Protein AF-A0AAU0LSG1-F1 (afdb_monomer)

Nearest PDB structures (foldseek):
  5yd8-assembly2_X  TM=7.892E-01  e=1.089E+00  Homo sapiens
  3tbl-assembly1_A  TM=7.074E-01  e=9.670E-01  Homo sapiens
  3ifv-assembly1_C  TM=7.186E-01  e=8.590E-01  Haloferax volcanii
  4ovf-assembly1_B  TM=3.624E-01  e=4.184E-02  Escherichia coli str. K-12 substr. MC4100
  5e0t-assembly1_B  TM=4.399E-01  e=3.532E-01  Homo sapiens

pLDDT: mean 87.36, std 14.12, range [36.09, 98.12]

Radius of gyration: 15.87 Å; Cα contacts (8 Å, |Δi|>4): 248; chains: 1; bounding box: 42×29×55 Å

Foldseek 3Di:
DPPPDPPDFDFPDQWDWDDDPQDIDTDWTWGDPPVVVSVDNDQWDFDFQQLLVVLVLVLVQQVQLADDDDPDPPPPQDRFAWKWWHDPQKIKTWHAYSNRPDIDIDIRHNVRTDTDRPHTDITGIRCDPVNSVVSVVDDDDDD

Secondary structure (DSSP, 8-state):
-----------SS--EEEE-SS-EEEE--EE-SSTTGGG-S-SEEEEETTHHHHHHHHHHHHHHHH---SS-TT--PPPPPPEEEEETTEEEEEEE-TTS--EEEEEE-GGGEEEEE---EEEEE---HHHHHHHHTPPP---

Mean predicted aligned error: 5.96 Å

Structure (mmCIF, N/CA/C/O backbone):
data_AF-A0AAU0LSG1-F1
#
_entry.id   AF-A0AAU0LSG1-F1
#
loop_
_atom_site.group_PDB
_atom_site.id
_atom_site.type_symbol
_atom_site.label_atom_id
_atom_site.label_alt_id
_atom_site.label_comp_id
_atom_site.label_asym_id
_atom_site.label_entity_id
_atom_site.label_seq_id
_atom_site.pdbx_PDB_ins_code
_atom_site.Cartn_x
_atom_site.Cartn_y
_atom_site.Cartn_z
_atom_site.occupancy
_atom_site.B_iso_or_equiv
_atom_site.auth_seq_id
_atom_site.auth_comp_id
_atom_site.auth_asym_id
_atom_site.auth_atom_id
_atom_site.pdbx_PDB_model_num
ATOM 1 N N . MET A 1 1 ? 20.016 -5.839 -30.394 1.00 38.16 1 MET A N 1
ATOM 2 C CA . MET A 1 1 ? 18.563 -5.698 -30.187 1.00 38.16 1 MET A CA 1
ATOM 3 C C . MET A 1 1 ? 18.421 -4.948 -28.873 1.00 38.16 1 MET A C 1
ATOM 5 O O . MET A 1 1 ? 18.683 -5.543 -27.839 1.00 38.16 1 MET A O 1
ATOM 9 N N . ASN A 1 2 ? 18.197 -3.631 -28.922 1.00 36.09 2 ASN A N 1
ATOM 10 C CA . ASN A 1 2 ? 17.980 -2.835 -27.712 1.00 36.09 2 ASN A CA 1
ATOM 11 C C . ASN A 1 2 ? 16.575 -3.158 -27.208 1.00 36.09 2 ASN A C 1
ATOM 13 O O . ASN A 1 2 ? 15.596 -2.658 -27.752 1.00 36.09 2 ASN A O 1
ATOM 17 N N . VAL A 1 3 ? 16.485 -4.058 -26.234 1.00 41.16 3 VAL A N 1
ATOM 18 C CA . VAL A 1 3 ? 15.298 -4.199 -25.390 1.00 41.16 3 VAL A CA 1
ATOM 19 C C . VAL A 1 3 ? 15.419 -3.139 -24.307 1.00 41.16 3 VAL A C 1
ATOM 21 O O . VAL A 1 3 ? 15.944 -3.398 -23.233 1.00 41.16 3 VAL A O 1
ATOM 24 N N . ASP A 1 4 ? 15.023 -1.920 -24.656 1.00 50.44 4 ASP A N 1
ATOM 25 C CA . ASP A 1 4 ? 14.929 -0.803 -23.723 1.00 50.44 4 ASP A CA 1
ATOM 26 C C . ASP A 1 4 ? 13.441 -0.566 -23.454 1.00 50.44 4 ASP A C 1
ATOM 28 O O . ASP A 1 4 ? 12.777 0.209 -24.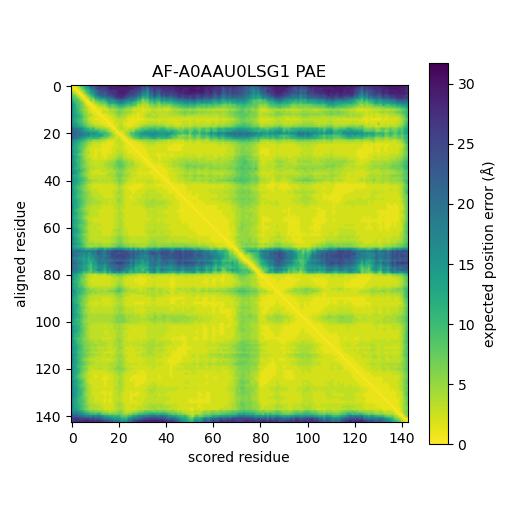137 1.00 50.44 4 ASP A O 1
ATOM 32 N N . PHE A 1 5 ? 12.893 -1.362 -22.539 1.00 45.47 5 PHE A N 1
ATOM 33 C CA . PHE A 1 5 ? 11.554 -1.184 -21.980 1.00 45.47 5 PHE A CA 1
ATOM 34 C C . PHE A 1 5 ? 11.589 -1.594 -20.508 1.00 45.47 5 PHE A C 1
ATOM 36 O O . PHE A 1 5 ? 10.894 -2.512 -20.079 1.00 45.47 5 PHE A O 1
ATOM 43 N N . ASP A 1 6 ? 12.421 -0.917 -19.719 1.00 56.75 6 ASP A N 1
ATOM 44 C CA . ASP A 1 6 ? 12.128 -0.829 -18.294 1.00 56.75 6 ASP A CA 1
ATOM 45 C C . ASP A 1 6 ? 10.888 0.064 -18.169 1.00 56.75 6 ASP A C 1
ATOM 47 O O . ASP A 1 6 ? 10.966 1.282 -18.330 1.00 56.75 6 ASP A O 1
ATOM 51 N N . TYR A 1 7 ? 9.717 -0.547 -17.959 1.00 61.56 7 TYR A N 1
ATOM 52 C CA . TYR A 1 7 ? 8.506 0.195 -17.623 1.00 61.56 7 TYR A CA 1
ATOM 53 C C . TYR A 1 7 ? 8.792 1.026 -16.370 1.00 61.56 7 TYR A C 1
ATOM 55 O O . TYR A 1 7 ? 9.022 0.491 -15.282 1.00 61.56 7 TYR A O 1
ATOM 63 N N . GLN A 1 8 ? 8.839 2.345 -16.540 1.00 67.62 8 GLN A N 1
ATOM 64 C CA . GLN A 1 8 ? 9.009 3.275 -15.440 1.00 67.62 8 GLN A CA 1
ATOM 65 C C . GLN A 1 8 ? 7.622 3.662 -14.939 1.00 67.62 8 GLN A C 1
ATOM 67 O O . GLN A 1 8 ? 6.852 4.277 -15.674 1.00 67.62 8 GLN A O 1
ATOM 72 N N . TYR A 1 9 ? 7.312 3.316 -13.689 1.00 75.75 9 TYR A N 1
ATOM 73 C CA . TYR A 1 9 ? 6.049 3.703 -13.065 1.00 75.75 9 TYR A CA 1
ATOM 74 C C . TYR A 1 9 ? 5.897 5.227 -13.089 1.00 75.75 9 TYR A C 1
ATOM 76 O O . TYR A 1 9 ? 6.718 5.959 -12.528 1.00 75.75 9 TYR A O 1
ATOM 84 N N . GLN A 1 10 ? 4.845 5.702 -13.752 1.00 84.94 10 GLN A N 1
ATOM 85 C CA . GLN A 1 10 ? 4.467 7.110 -13.790 1.00 84.94 10 GLN A CA 1
ATOM 86 C C . GLN A 1 10 ? 3.170 7.289 -13.013 1.00 84.94 10 GLN A C 1
ATOM 88 O O . GLN A 1 10 ? 2.070 7.139 -13.541 1.00 84.94 10 GLN A O 1
ATOM 93 N N . TYR A 1 11 ? 3.309 7.613 -11.733 1.00 89.19 11 TYR A N 1
ATOM 94 C CA . TYR A 1 11 ? 2.169 7.943 -10.891 1.00 89.19 11 TYR A CA 1
ATOM 95 C C . TYR A 1 11 ? 1.554 9.279 -11.319 1.00 89.19 11 TYR A C 1
ATOM 97 O O . TYR A 1 11 ? 2.267 10.258 -11.543 1.00 89.19 11 TYR A O 1
ATOM 105 N N . GLN A 1 12 ? 0.221 9.342 -11.386 1.00 88.31 12 GLN A N 1
ATOM 106 C CA . GLN A 1 12 ? -0.503 10.575 -11.741 1.00 88.31 12 GLN A CA 1
ATOM 107 C C . GLN A 1 12 ? -0.312 11.695 -10.706 1.00 88.31 12 GLN A C 1
ATOM 109 O O . GLN A 1 12 ? -0.484 12.875 -11.005 1.00 88.31 12 GLN A O 1
ATOM 114 N N . HIS A 1 13 ? 0.008 11.320 -9.473 1.00 90.62 13 HIS A N 1
ATOM 115 C CA . HIS A 1 13 ? 0.287 12.201 -8.350 1.00 90.62 13 HIS A CA 1
ATOM 116 C C . HIS A 1 13 ? 1.255 11.497 -7.395 1.00 90.62 13 HIS A C 1
ATOM 118 O O . HIS A 1 13 ? 1.487 10.300 -7.506 1.00 90.62 13 HIS A O 1
ATOM 124 N N . THR A 1 14 ? 1.840 12.234 -6.458 1.00 92.75 14 THR A N 1
ATOM 125 C CA . THR A 1 14 ? 2.711 11.669 -5.417 1.00 92.75 14 THR A CA 1
ATOM 126 C C . THR A 1 14 ? 1.876 11.251 -4.209 1.00 92.75 14 THR A C 1
ATOM 128 O O . THR A 1 14 ? 0.937 11.965 -3.848 1.00 92.75 14 THR A O 1
ATOM 131 N N . SER A 1 15 ? 2.223 10.145 -3.544 1.00 95.75 15 SER A N 1
ATOM 132 C CA . SER A 1 15 ? 1.607 9.782 -2.262 1.00 95.75 15 SER A CA 1
ATOM 133 C C . SER A 1 15 ? 1.810 10.893 -1.234 1.00 95.75 15 SER A C 1
ATOM 135 O O . SER A 1 15 ? 2.923 11.396 -1.051 1.00 95.75 15 SER A O 1
ATOM 137 N N . THR A 1 16 ? 0.741 11.263 -0.533 1.00 96.12 16 THR A N 1
ATOM 138 C CA . THR A 1 16 ? 0.738 12.339 0.463 1.00 96.12 16 THR A CA 1
ATOM 139 C C . THR A 1 16 ? 0.237 11.856 1.817 1.00 96.12 16 THR A C 1
ATOM 141 O O . THR A 1 16 ? -0.435 10.832 1.944 1.00 96.12 16 THR A O 1
ATOM 144 N N . ILE A 1 17 ? 0.587 12.609 2.858 1.00 94.75 17 ILE A N 1
ATOM 145 C CA . ILE A 1 17 ? 0.166 12.338 4.227 1.00 94.75 17 ILE A CA 1
ATOM 146 C C . ILE A 1 17 ? -0.497 13.592 4.772 1.00 94.75 17 ILE A C 1
ATOM 148 O O . ILE A 1 17 ? 0.133 14.646 4.860 1.00 94.75 17 ILE A O 1
ATOM 152 N N . ALA A 1 18 ? -1.757 13.462 5.165 1.00 90.75 18 ALA A N 1
ATOM 153 C CA . ALA A 1 18 ? -2.457 14.483 5.920 1.00 90.75 18 ALA A CA 1
ATOM 154 C C . ALA A 1 18 ? -2.291 14.191 7.415 1.00 90.75 18 ALA A C 1
ATOM 156 O O . ALA A 1 18 ? -2.556 13.084 7.889 1.00 90.75 18 ALA A O 1
ATOM 157 N N . MET A 1 19 ? -1.822 15.187 8.165 1.00 80.19 19 MET A N 1
ATOM 158 C CA . MET A 1 19 ? -1.708 15.102 9.619 1.00 80.19 19 MET A CA 1
ATOM 159 C C . MET A 1 19 ? -2.899 15.818 10.249 1.00 80.19 19 MET A C 1
ATOM 161 O O . MET A 1 19 ? -2.991 17.043 10.190 1.00 80.19 19 MET A O 1
ATOM 165 N N . GLY A 1 20 ? -3.807 15.046 10.839 1.00 74.31 20 GLY A N 1
ATOM 166 C CA . GLY A 1 20 ? -4.825 15.557 11.745 1.00 74.31 20 GLY A CA 1
ATOM 167 C C . GLY A 1 20 ? -4.258 15.788 13.148 1.00 74.31 20 GLY A C 1
ATOM 168 O O . GLY A 1 20 ? -3.100 15.491 13.439 1.00 74.31 20 GLY A O 1
ATOM 169 N N . SER A 1 21 ? -5.094 16.306 14.048 1.00 67.25 21 SER A N 1
ATOM 170 C CA . SER A 1 21 ? -4.719 16.548 15.449 1.00 67.25 21 SER A CA 1
ATOM 171 C C . SER A 1 21 ? -4.442 15.262 16.241 1.00 67.25 21 SER A C 1
ATOM 173 O O . SER A 1 21 ? -3.714 15.311 17.231 1.00 67.25 21 SER A O 1
ATOM 175 N N . LYS A 1 22 ? -5.005 14.123 15.813 1.00 68.81 22 LYS A N 1
ATOM 176 C CA . LYS A 1 22 ? -4.803 12.794 16.420 1.00 68.81 22 LYS A CA 1
ATOM 177 C C . LYS A 1 22 ? -4.491 11.689 15.409 1.00 68.81 22 LYS A C 1
ATOM 179 O O . LYS A 1 22 ? -3.779 10.752 15.757 1.00 68.81 22 LYS A O 1
ATOM 184 N N . ASP A 1 23 ? -4.941 11.845 14.165 1.00 80.75 23 ASP A N 1
ATOM 185 C CA . ASP A 1 23 ? -4.840 10.806 13.141 1.00 80.75 23 ASP A CA 1
ATOM 186 C C . ASP A 1 23 ? -3.871 11.186 12.017 1.00 80.75 23 ASP A C 1
ATOM 188 O O . ASP A 1 23 ? -3.649 12.362 11.713 1.00 80.75 23 ASP A O 1
ATOM 192 N N . LYS A 1 24 ? -3.280 10.169 11.387 1.00 88.50 24 LYS A N 1
ATOM 193 C CA . LYS A 1 24 ? -2.448 10.305 10.186 1.00 88.50 24 LYS A CA 1
ATOM 194 C C . LYS A 1 24 ? -3.154 9.595 9.043 1.00 88.50 24 LYS A C 1
ATOM 196 O O . LYS A 1 24 ? -3.293 8.375 9.082 1.00 88.50 24 LYS A O 1
ATOM 201 N N . SER A 1 25 ? -3.551 10.348 8.028 1.00 93.19 25 SER A N 1
ATOM 202 C CA . SER A 1 25 ? -4.193 9.799 6.836 1.00 93.19 25 SER A CA 1
ATOM 203 C C . SER A 1 25 ? -3.175 9.701 5.712 1.00 93.19 25 SER A C 1
ATOM 205 O O . SER A 1 25 ? -2.483 10.673 5.404 1.00 93.19 25 SER A O 1
ATOM 207 N N . PHE A 1 26 ? -3.089 8.525 5.102 1.00 95.50 26 PHE A N 1
ATOM 208 C CA . PHE A 1 26 ? -2.210 8.252 3.973 1.00 95.50 26 PHE A CA 1
ATOM 209 C C . PHE A 1 26 ? -3.053 8.239 2.702 1.00 95.50 26 PHE A C 1
ATOM 211 O O . PHE A 1 26 ? -3.989 7.452 2.592 1.00 95.50 26 PHE A O 1
ATOM 218 N N . ILE A 1 27 ? -2.726 9.112 1.754 1.00 96.06 27 ILE A N 1
ATOM 219 C CA . ILE A 1 27 ? -3.308 9.117 0.413 1.00 96.06 27 ILE A CA 1
ATOM 220 C C . ILE A 1 27 ? -2.225 8.577 -0.500 1.00 96.06 27 ILE A C 1
ATOM 222 O O . ILE A 1 27 ? -1.249 9.271 -0.788 1.00 96.06 27 ILE A O 1
ATOM 226 N N . LEU A 1 28 ? -2.364 7.312 -0.880 1.00 96.44 28 LEU A N 1
ATOM 227 C CA . LEU A 1 28 ? -1.332 6.609 -1.620 1.00 96.44 28 LEU A CA 1
ATOM 228 C C . LEU A 1 28 ? -1.647 6.635 -3.114 1.00 96.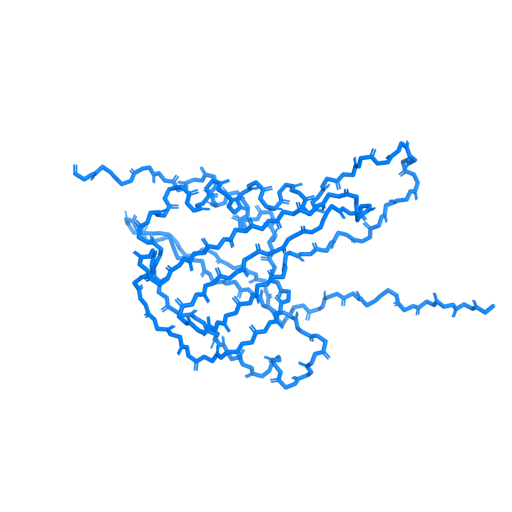44 28 LEU A C 1
ATOM 230 O O . LEU A 1 28 ? -2.718 6.195 -3.530 1.00 96.44 28 LEU A O 1
ATOM 234 N N . ALA A 1 29 ? -0.712 7.159 -3.900 1.00 95.69 29 ALA A N 1
ATOM 235 C CA . ALA A 1 29 ? -0.807 7.136 -5.347 1.00 95.69 29 ALA A CA 1
ATOM 236 C C . ALA A 1 29 ? -0.564 5.719 -5.860 1.00 95.69 29 ALA A C 1
ATOM 238 O O . ALA A 1 29 ? 0.230 4.969 -5.289 1.00 95.69 29 ALA A O 1
ATOM 239 N N . HIS A 1 30 ? -1.228 5.367 -6.953 1.00 95.06 30 HIS A N 1
ATOM 240 C CA . HIS A 1 30 ? -1.107 4.051 -7.561 1.00 95.06 30 HIS A CA 1
ATOM 241 C C . HIS A 1 30 ? -0.834 4.146 -9.064 1.00 95.06 30 HIS A C 1
ATOM 243 O O . HIS A 1 30 ? -1.073 5.186 -9.686 1.00 95.06 30 HIS A O 1
ATOM 249 N N . CYS A 1 31 ? -0.241 3.090 -9.610 1.00 93.50 31 CYS A N 1
ATOM 250 C CA . CYS A 1 31 ? 0.071 2.942 -11.023 1.00 93.50 31 CYS A CA 1
ATOM 251 C C . CYS A 1 31 ? -0.006 1.459 -11.397 1.00 93.50 31 CYS A C 1
ATOM 253 O O . CYS A 1 31 ? 0.682 0.626 -10.801 1.00 93.50 31 CYS A O 1
ATOM 255 N N . SER A 1 32 ? -0.835 1.143 -12.386 1.00 90.56 32 SER A N 1
ATOM 256 C CA . SER A 1 32 ? -1.006 -0.200 -12.934 1.00 90.56 32 SER A CA 1
ATOM 257 C C . SER A 1 32 ? -0.597 -0.228 -14.405 1.00 90.56 32 SER A C 1
ATOM 259 O O . SER A 1 32 ? -0.801 0.741 -15.142 1.00 90.56 32 SER A O 1
ATOM 261 N N . GLU A 1 33 ? -0.066 -1.364 -14.858 1.00 87.38 33 GLU A N 1
ATOM 262 C CA . GLU A 1 33 ? 0.123 -1.637 -16.289 1.00 87.38 33 GLU A CA 1
ATOM 263 C C . GLU A 1 33 ? -1.227 -1.776 -17.020 1.00 87.38 33 GLU A C 1
ATOM 265 O O . GLU A 1 33 ? -1.308 -1.587 -18.234 1.00 87.38 33 GLU A O 1
ATOM 270 N N . ILE A 1 34 ? -2.305 -2.069 -16.285 1.00 88.56 34 ILE A N 1
ATOM 271 C CA . ILE A 1 34 ? -3.672 -2.111 -16.802 1.00 88.56 34 ILE A CA 1
ATOM 272 C C . ILE A 1 34 ? -4.226 -0.681 -16.812 1.00 88.56 34 ILE A C 1
ATOM 274 O O . ILE A 1 34 ? -4.566 -0.117 -15.774 1.00 88.56 34 ILE A O 1
ATOM 278 N N . GLU A 1 35 ? -4.348 -0.081 -17.998 1.00 87.50 35 GLU A N 1
ATOM 279 C CA . GLU A 1 35 ? -4.771 1.321 -18.149 1.00 87.50 35 GLU A CA 1
ATOM 280 C C . GLU A 1 35 ? -6.132 1.634 -17.508 1.00 87.50 35 GLU A C 1
ATOM 282 O O . GLU A 1 35 ? -6.331 2.741 -17.004 1.00 87.50 35 GLU A O 1
ATOM 287 N N . GLN A 1 36 ? -7.067 0.678 -17.500 1.00 88.88 36 GLN A N 1
ATOM 288 C CA . GLN A 1 36 ? -8.377 0.862 -16.871 1.00 88.88 36 GLN A CA 1
ATOM 289 C C . GLN A 1 36 ? -8.269 1.024 -15.351 1.00 88.88 36 GLN A C 1
ATOM 291 O O . GLN A 1 36 ? -9.013 1.821 -14.779 1.00 88.88 36 GLN A O 1
ATOM 296 N N . ASP A 1 37 ? -7.325 0.334 -14.705 1.00 89.56 37 ASP A N 1
ATOM 297 C CA . ASP A 1 37 ? -7.115 0.442 -13.259 1.00 89.56 37 ASP A CA 1
ATOM 298 C C . ASP A 1 37 ? -6.631 1.847 -12.883 1.00 89.56 37 ASP A C 1
ATOM 300 O O . ASP A 1 37 ? -7.015 2.369 -11.843 1.00 89.56 37 ASP A O 1
ATOM 304 N N . ASN A 1 38 ? -5.893 2.528 -13.767 1.00 91.31 38 ASN A N 1
ATOM 305 C CA . ASN A 1 38 ? -5.446 3.912 -13.561 1.00 91.31 38 ASN A CA 1
ATOM 306 C C . ASN A 1 38 ? -6.587 4.951 -13.597 1.00 91.31 38 ASN A C 1
ATOM 308 O O . ASN A 1 38 ? -6.363 6.112 -13.251 1.00 91.31 38 ASN A O 1
ATOM 312 N N . GLN A 1 39 ? -7.799 4.565 -14.016 1.00 92.38 39 GLN A N 1
ATOM 313 C CA . GLN A 1 39 ? -9.007 5.399 -13.912 1.00 92.38 39 GLN A CA 1
ATOM 314 C C . GLN A 1 39 ? -9.713 5.238 -12.556 1.00 92.38 39 GLN A C 1
ATOM 316 O O . GLN A 1 39 ? -10.634 5.991 -12.239 1.00 92.38 39 GLN A O 1
ATOM 321 N N . VAL A 1 40 ? -9.294 4.268 -11.738 1.00 91.50 40 VAL A N 1
ATOM 322 C CA . VAL A 1 40 ? -9.850 4.035 -10.405 1.00 91.50 40 VAL A CA 1
ATOM 323 C C . VAL A 1 40 ? -9.301 5.081 -9.445 1.00 91.50 40 VAL A C 1
ATOM 325 O O . VAL A 1 40 ? -8.105 5.139 -9.168 1.00 91.50 40 VAL A O 1
ATOM 328 N N . HIS A 1 41 ? -10.183 5.910 -8.893 1.00 91.06 41 HIS A N 1
ATOM 329 C CA . HIS A 1 41 ? -9.773 6.960 -7.958 1.00 91.06 41 HIS A CA 1
ATOM 330 C C . HIS A 1 41 ? -9.356 6.417 -6.588 1.00 91.06 41 HIS A C 1
ATOM 332 O O . HIS A 1 41 ? -8.540 7.030 -5.904 1.00 91.06 41 HIS A O 1
ATOM 338 N N . CYS A 1 42 ? -9.945 5.300 -6.160 1.00 94.38 42 CYS A N 1
ATOM 339 C CA . CYS A 1 42 ? -9.698 4.711 -4.853 1.00 94.38 42 CYS A CA 1
ATOM 340 C C . CYS A 1 42 ? -10.154 3.246 -4.834 1.00 94.38 42 CYS A C 1
ATOM 342 O O . CYS A 1 42 ? -11.297 2.958 -5.179 1.00 94.38 42 CYS A O 1
ATOM 344 N N . PHE A 1 43 ? -9.279 2.331 -4.411 1.00 96.94 43 PHE A N 1
ATOM 345 C CA . PHE A 1 43 ? -9.625 0.914 -4.232 1.00 96.94 43 PHE A CA 1
ATOM 346 C C . PHE A 1 43 ? -10.171 0.630 -2.825 1.00 96.94 43 PHE A C 1
ATOM 348 O O . PHE A 1 43 ? -11.114 -0.142 -2.655 1.00 96.94 43 PHE A O 1
ATOM 355 N N . PHE A 1 44 ? -9.601 1.285 -1.813 1.00 97.50 44 PHE A N 1
ATOM 356 C CA . PHE A 1 44 ? -9.954 1.122 -0.406 1.00 97.50 44 PHE A CA 1
ATOM 357 C C . PHE A 1 44 ? -9.876 2.462 0.328 1.00 97.50 44 PHE A C 1
ATOM 359 O O . PHE A 1 44 ? -8.899 3.198 0.172 1.00 97.50 44 PHE A O 1
ATOM 366 N N . HIS A 1 45 ? -10.867 2.732 1.176 1.00 96.62 45 HIS A N 1
ATOM 367 C CA . HIS A 1 45 ? -10.881 3.873 2.085 1.00 96.62 45 HIS A CA 1
ATOM 368 C C . HIS A 1 45 ? -11.195 3.401 3.503 1.00 96.62 45 HIS A C 1
ATOM 370 O O . HIS A 1 45 ? -12.239 2.802 3.745 1.00 96.62 45 HIS A O 1
ATOM 376 N N . GLY A 1 46 ? -10.333 3.731 4.462 1.00 95.50 46 GLY A N 1
ATOM 377 C CA . GLY A 1 46 ? -10.599 3.456 5.868 1.00 95.50 46 GLY A CA 1
ATOM 378 C C . GLY A 1 46 ? -9.348 3.442 6.728 1.00 95.50 46 GLY A C 1
ATOM 379 O O . GLY A 1 46 ? -8.307 3.994 6.369 1.00 95.50 46 GLY A O 1
ATOM 380 N N . SER A 1 47 ? -9.472 2.777 7.868 1.00 95.06 47 SER A N 1
ATOM 381 C CA . SER A 1 47 ? -8.463 2.671 8.911 1.00 95.06 47 SER A CA 1
ATOM 382 C C . SER A 1 47 ? -8.028 1.223 9.118 1.00 95.06 47 SER A C 1
ATOM 384 O O . SER A 1 47 ? -8.800 0.277 8.968 1.00 95.06 47 SER A O 1
ATOM 386 N N . ILE A 1 48 ? -6.769 1.050 9.518 1.00 95.06 48 ILE A N 1
ATOM 387 C CA . ILE A 1 48 ? -6.256 -0.233 10.003 1.00 95.06 48 ILE A CA 1
ATOM 388 C C . ILE A 1 48 ? -6.340 -0.226 11.528 1.00 95.06 48 ILE A C 1
ATOM 390 O O . ILE A 1 48 ? -5.764 0.652 12.168 1.00 95.06 48 ILE A O 1
ATOM 394 N N . ILE A 1 49 ? -7.017 -1.219 12.108 1.00 94.44 49 ILE A N 1
ATOM 395 C CA . ILE A 1 49 ? -7.332 -1.270 13.546 1.00 94.44 49 ILE A CA 1
ATOM 396 C C . ILE A 1 49 ? -6.051 -1.293 14.389 1.00 94.44 49 ILE A C 1
ATOM 398 O O . ILE A 1 49 ? -5.874 -0.475 15.287 1.00 94.44 49 ILE A O 1
ATOM 402 N N . ASN A 1 50 ? -5.105 -2.184 14.069 1.00 94.12 50 ASN A N 1
ATOM 403 C CA . ASN A 1 50 ? -3.783 -2.196 14.703 1.00 94.12 50 ASN A CA 1
ATOM 404 C C . ASN A 1 50 ? -2.774 -1.382 13.877 1.00 94.12 50 ASN A C 1
ATOM 406 O O . ASN A 1 50 ? -1.813 -1.918 13.312 1.00 94.12 50 ASN A O 1
ATOM 410 N N . SER A 1 51 ? -3.026 -0.075 13.780 1.00 93.81 51 SER A N 1
ATOM 411 C CA . SER A 1 51 ? -2.268 0.858 12.937 1.00 93.81 51 SER A CA 1
ATOM 412 C C . SER A 1 51 ? -0.777 0.907 13.283 1.00 93.81 51 SER A C 1
ATOM 414 O O . SER A 1 51 ? 0.055 1.004 12.379 1.00 93.81 51 SER A O 1
ATOM 416 N N . PHE A 1 52 ? -0.411 0.779 14.565 1.00 94.38 52 PHE A N 1
ATOM 417 C CA . PHE A 1 52 ? 0.988 0.756 14.995 1.00 94.38 52 PHE A CA 1
ATOM 418 C C . PHE A 1 52 ? 1.741 -0.437 14.402 1.00 94.38 52 PHE A C 1
ATOM 420 O O . PHE A 1 52 ? 2.774 -0.246 13.756 1.00 94.38 52 PHE A O 1
ATOM 427 N N . VAL A 1 53 ? 1.230 -1.660 14.593 1.00 96.06 53 VAL A N 1
ATOM 428 C CA . VAL A 1 53 ? 1.871 -2.872 14.061 1.00 96.06 53 VAL A CA 1
ATOM 429 C C . VAL A 1 53 ? 1.901 -2.820 12.538 1.00 96.06 53 VAL A C 1
ATOM 431 O O . VAL A 1 53 ? 2.971 -2.989 11.953 1.00 96.06 53 VAL A O 1
ATOM 434 N N . ALA A 1 54 ? 0.773 -2.488 11.906 1.00 96.25 54 ALA A N 1
ATOM 435 C CA . ALA A 1 54 ? 0.685 -2.376 10.456 1.00 96.25 54 ALA A CA 1
ATOM 436 C C . ALA A 1 54 ? 1.713 -1.384 9.896 1.00 96.25 54 ALA A C 1
ATOM 438 O O . ALA A 1 54 ? 2.440 -1.714 8.966 1.00 96.25 54 ALA A O 1
ATOM 439 N N . SER A 1 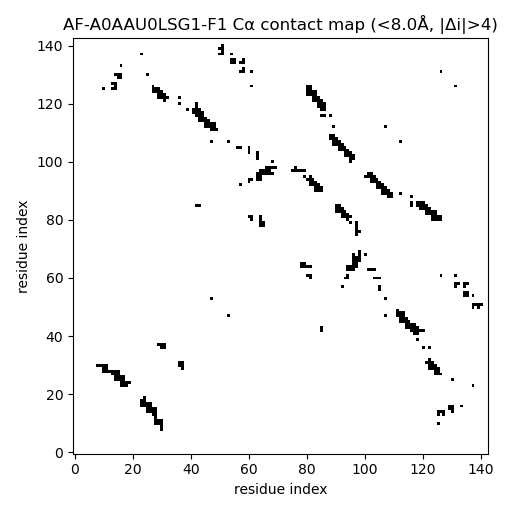55 ? 1.880 -0.217 10.517 1.00 95.94 55 SER A N 1
ATOM 440 C CA . SER A 1 55 ? 2.855 0.783 10.065 1.00 95.94 55 SER A CA 1
ATOM 441 C C . SER A 1 55 ? 4.305 0.306 10.197 1.00 95.94 55 SER A C 1
ATOM 443 O O . SER A 1 55 ? 5.134 0.601 9.335 1.00 95.94 55 SER A O 1
ATOM 445 N N . LYS A 1 56 ? 4.651 -0.469 11.235 1.00 96.75 56 LYS A N 1
ATOM 446 C CA . LYS A 1 56 ? 5.999 -1.065 11.345 1.00 96.75 56 LYS A CA 1
ATOM 447 C C . LYS A 1 56 ? 6.233 -2.147 10.292 1.00 96.75 56 LYS A C 1
ATOM 449 O O . LYS A 1 56 ? 7.333 -2.212 9.732 1.00 96.75 56 LYS A O 1
ATOM 454 N N . CYS A 1 57 ? 5.209 -2.935 9.977 1.00 97.31 57 CYS A N 1
ATOM 455 C CA . CYS A 1 57 ? 5.248 -3.889 8.876 1.00 97.31 57 CYS A CA 1
ATOM 456 C C . CYS A 1 57 ? 5.431 -3.160 7.533 1.00 97.31 57 CYS A C 1
ATOM 458 O O . CYS A 1 57 ? 6.397 -3.439 6.831 1.00 97.31 57 CYS A O 1
ATOM 460 N N . LEU A 1 58 ? 4.601 -2.161 7.214 1.00 97.19 58 LEU A N 1
ATOM 461 C CA . LEU A 1 58 ? 4.672 -1.392 5.961 1.00 97.19 58 LEU A CA 1
ATOM 462 C C . LEU A 1 58 ? 5.999 -0.629 5.805 1.00 97.19 58 LEU A C 1
ATOM 464 O O . LEU A 1 58 ? 6.573 -0.593 4.719 1.00 97.19 58 LEU A O 1
ATOM 468 N N . SER A 1 59 ? 6.554 -0.089 6.895 1.00 95.94 59 SER A N 1
ATOM 469 C CA . SER A 1 59 ? 7.905 0.496 6.902 1.00 95.94 59 SER A CA 1
ATOM 470 C C . SER A 1 59 ? 8.980 -0.540 6.553 1.00 95.94 59 SER A C 1
ATOM 472 O O . SER A 1 59 ? 9.903 -0.255 5.790 1.00 95.94 59 SER A O 1
ATOM 474 N N . THR A 1 60 ? 8.856 -1.763 7.076 1.00 95.69 60 THR A N 1
ATOM 475 C CA . THR A 1 60 ? 9.755 -2.876 6.729 1.00 95.69 60 THR A CA 1
ATOM 476 C C . THR A 1 60 ? 9.593 -3.289 5.269 1.00 95.69 60 THR A C 1
ATOM 478 O O . THR A 1 60 ? 10.596 -3.472 4.587 1.00 95.69 60 THR A O 1
ATOM 481 N N . LEU A 1 61 ? 8.363 -3.340 4.757 1.00 96.38 61 LEU A N 1
ATOM 482 C CA . LEU A 1 61 ? 8.078 -3.620 3.350 1.00 96.38 61 LEU A CA 1
ATOM 483 C C . LEU A 1 61 ? 8.765 -2.607 2.419 1.00 96.38 61 LEU A C 1
ATOM 485 O O . LEU A 1 61 ? 9.459 -2.998 1.482 1.00 96.38 61 LEU A O 1
ATOM 489 N N . GLY A 1 62 ? 8.662 -1.311 2.733 1.00 93.88 62 GLY A N 1
ATOM 490 C CA . GLY A 1 62 ? 9.348 -0.253 1.985 1.00 93.88 62 GLY A CA 1
ATOM 491 C C . GLY A 1 62 ? 10.878 -0.364 2.036 1.00 93.88 62 GLY A C 1
ATOM 492 O O . GLY A 1 62 ? 11.559 -0.028 1.069 1.00 93.88 62 GLY A O 1
ATOM 493 N N . LYS A 1 63 ? 11.449 -0.888 3.131 1.00 92.19 63 LYS A N 1
ATOM 494 C CA . LYS A 1 63 ? 12.885 -1.217 3.199 1.00 92.19 63 LYS A CA 1
A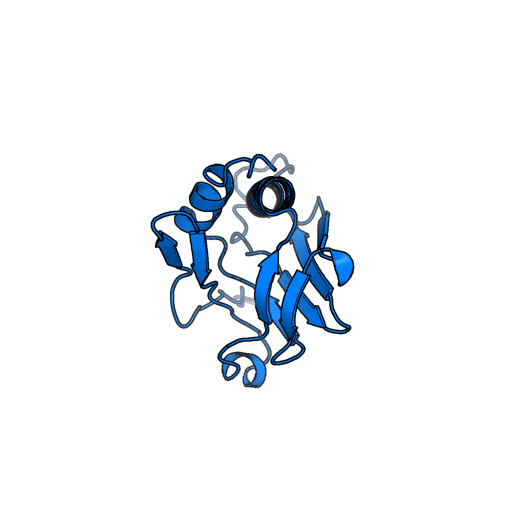TOM 495 C C . LYS A 1 63 ? 13.237 -2.422 2.330 1.00 92.19 63 LYS A C 1
ATOM 497 O O . LYS A 1 63 ? 14.294 -2.397 1.707 1.00 92.19 63 LYS A O 1
ATOM 502 N N . THR A 1 64 ? 12.377 -3.440 2.270 1.00 93.19 64 THR A N 1
ATOM 503 C CA . THR A 1 64 ? 12.574 -4.613 1.406 1.00 93.19 64 THR A CA 1
ATOM 504 C C . THR A 1 64 ? 12.667 -4.189 -0.051 1.00 93.19 64 THR A C 1
ATOM 506 O O . THR A 1 64 ? 13.674 -4.494 -0.679 1.00 93.19 64 THR A O 1
ATOM 509 N N . VAL A 1 65 ? 11.715 -3.393 -0.547 1.00 90.50 65 VAL A N 1
ATOM 510 C CA . VAL A 1 65 ? 11.737 -2.817 -1.908 1.00 90.50 65 VAL A CA 1
ATOM 511 C C . VAL A 1 65 ? 13.087 -2.183 -2.265 1.00 90.50 65 VAL A C 1
ATOM 513 O O 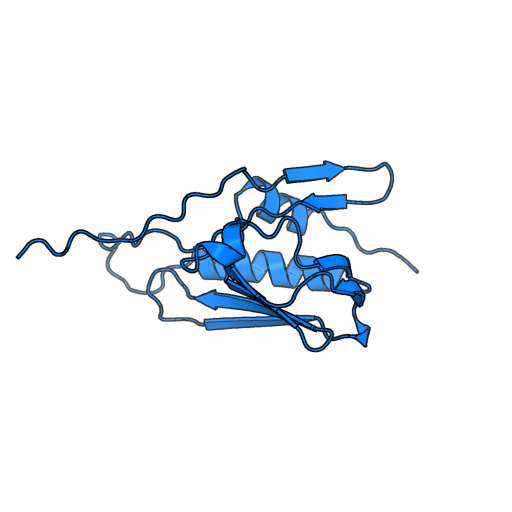. VAL A 1 65 ? 13.613 -2.356 -3.363 1.00 90.50 65 VAL A O 1
ATOM 516 N N . ARG A 1 66 ? 13.676 -1.455 -1.313 1.00 87.50 66 ARG A N 1
ATOM 517 C CA . ARG A 1 66 ? 14.921 -0.694 -1.503 1.00 87.50 66 ARG A CA 1
ATOM 518 C C . ARG A 1 66 ? 16.187 -1.506 -1.253 1.00 87.50 66 ARG A C 1
ATOM 520 O O . ARG A 1 66 ? 17.289 -1.011 -1.478 1.00 87.50 66 ARG A O 1
ATOM 527 N N . SER A 1 67 ? 16.050 -2.717 -0.729 1.00 88.25 67 SER A N 1
ATOM 528 C CA . SER A 1 67 ? 17.187 -3.558 -0.377 1.00 88.25 67 SER A CA 1
ATOM 529 C C . SER A 1 67 ? 17.766 -4.250 -1.605 1.00 88.25 67 SER A C 1
ATOM 531 O O . SER A 1 67 ? 17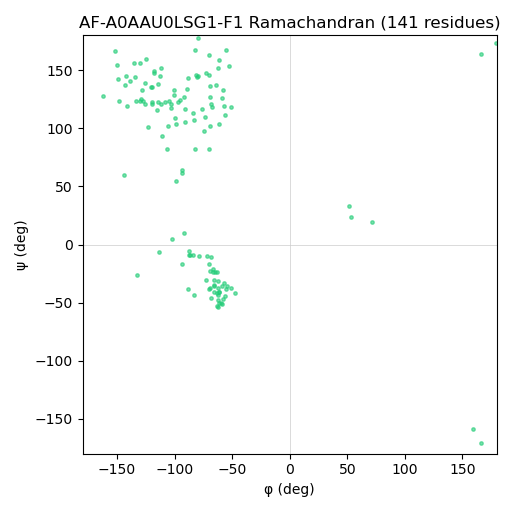.037 -4.642 -2.513 1.00 88.25 67 SER A O 1
ATOM 533 N N . HIS A 1 68 ? 19.085 -4.423 -1.607 1.00 86.31 68 HIS A N 1
ATOM 534 C CA . HIS A 1 68 ? 19.824 -5.168 -2.617 1.00 86.31 68 HIS A CA 1
ATOM 535 C C . HIS A 1 68 ? 20.803 -6.098 -1.900 1.00 86.31 68 HIS A C 1
ATOM 537 O O . HIS A 1 68 ? 21.615 -5.638 -1.097 1.00 86.31 68 HIS A O 1
ATOM 543 N N . PHE A 1 69 ? 20.716 -7.400 -2.166 1.00 84.44 69 PHE A N 1
ATOM 544 C CA . PHE A 1 69 ? 21.502 -8.423 -1.464 1.00 84.44 69 PHE A CA 1
ATOM 545 C C . PHE A 1 69 ? 22.520 -9.132 -2.364 1.00 84.44 69 PHE A C 1
ATOM 547 O O . PHE A 1 69 ? 23.334 -9.910 -1.869 1.00 84.44 69 PHE A O 1
ATOM 554 N N . ALA A 1 70 ? 22.505 -8.860 -3.672 1.00 79.50 70 ALA A N 1
ATOM 555 C CA . ALA A 1 70 ? 23.547 -9.312 -4.585 1.00 79.50 70 ALA A CA 1
ATOM 556 C C . ALA A 1 70 ? 24.772 -8.376 -4.511 1.00 79.50 70 ALA A C 1
ATOM 558 O O . ALA A 1 70 ? 24.651 -7.175 -4.286 1.00 79.50 70 ALA A O 1
ATOM 559 N N . ILE A 1 71 ? 25.976 -8.929 -4.665 1.00 66.75 71 ILE A N 1
ATOM 560 C CA . ILE A 1 71 ? 27.237 -8.243 -4.325 1.00 66.75 71 ILE A CA 1
ATOM 561 C C . ILE A 1 71 ? 27.686 -7.222 -5.393 1.00 66.75 71 ILE A C 1
ATOM 563 O O . ILE A 1 71 ? 28.581 -6.429 -5.123 1.00 66.75 71 ILE A O 1
ATOM 567 N N . SER A 1 72 ? 27.073 -7.171 -6.582 1.00 66.00 72 SER A N 1
ATOM 568 C CA . SER A 1 72 ? 27.484 -6.243 -7.649 1.00 66.00 72 SER A CA 1
ATOM 569 C C . SER A 1 72 ? 26.864 -4.840 -7.488 1.00 66.00 72 SER A C 1
ATOM 571 O O . SER A 1 72 ? 25.656 -4.700 -7.689 1.00 66.00 72 SER A O 1
ATOM 573 N N . PRO A 1 73 ? 27.654 -3.781 -7.207 1.00 58.06 73 PRO A N 1
ATOM 574 C CA . PRO A 1 73 ? 27.152 -2.410 -7.025 1.00 58.06 73 PRO A CA 1
ATOM 575 C C . PRO A 1 73 ? 26.640 -1.742 -8.313 1.00 58.06 73 PRO A C 1
ATOM 577 O O . PRO A 1 73 ? 25.939 -0.733 -8.237 1.00 58.06 73 PRO A O 1
ATOM 580 N N . ASP A 1 74 ? 27.002 -2.291 -9.479 1.00 61.06 74 ASP A N 1
ATOM 581 C CA . ASP A 1 74 ? 26.676 -1.739 -10.805 1.00 61.06 74 ASP A CA 1
ATOM 582 C C . ASP A 1 74 ? 25.288 -2.135 -11.326 1.00 61.06 74 ASP A C 1
ATOM 584 O O . ASP A 1 74 ? 24.809 -1.574 -12.306 1.00 61.06 74 ASP A O 1
ATOM 588 N N . GLN A 1 75 ? 24.594 -3.059 -10.658 1.00 57.62 75 GLN A N 1
ATOM 589 C CA . GLN A 1 75 ? 23.211 -3.404 -10.994 1.00 57.62 75 GLN A CA 1
ATOM 590 C C . GLN A 1 75 ? 22.242 -2.589 -10.142 1.00 57.62 75 GLN A C 1
ATOM 592 O O . GLN A 1 75 ? 21.465 -3.127 -9.355 1.00 57.62 75 GLN A O 1
ATOM 597 N N . ARG A 1 76 ? 22.290 -1.259 -10.278 1.00 56.09 76 ARG A N 1
ATOM 598 C CA . ARG A 1 76 ? 21.238 -0.396 -9.729 1.00 56.09 76 ARG A CA 1
ATOM 599 C C . ARG A 1 76 ? 19.968 -0.599 -10.548 1.00 56.09 76 ARG A C 1
ATOM 601 O O . ARG A 1 76 ? 19.690 0.154 -11.471 1.00 56.09 76 ARG A O 1
ATOM 608 N N . VAL A 1 77 ? 19.228 -1.651 -10.221 1.00 59.84 77 VAL A N 1
ATOM 609 C CA . VAL A 1 77 ? 17.890 -1.887 -10.755 1.00 59.84 77 VAL A CA 1
ATOM 610 C C . VAL A 1 77 ? 16.981 -0.760 -10.270 1.00 59.84 77 VAL A C 1
ATOM 612 O O . VAL A 1 77 ? 17.051 -0.352 -9.106 1.00 59.84 77 VAL A O 1
ATOM 615 N N . ASN A 1 78 ? 16.141 -0.256 -11.173 1.00 63.00 78 ASN A N 1
ATOM 616 C CA . ASN A 1 78 ? 15.087 0.698 -10.855 1.00 63.00 78 ASN A CA 1
ATOM 617 C C . ASN A 1 78 ? 14.260 0.168 -9.671 1.00 63.00 78 ASN A C 1
ATOM 619 O O . ASN A 1 78 ? 13.691 -0.922 -9.738 1.00 63.00 78 ASN A O 1
ATOM 623 N N . MET A 1 79 ? 14.252 0.910 -8.559 1.00 61.72 79 MET A N 1
ATOM 624 C CA . MET A 1 79 ? 13.511 0.528 -7.353 1.00 61.72 79 MET A CA 1
ATOM 625 C C . MET A 1 79 ? 12.025 0.395 -7.700 1.00 61.72 79 MET A C 1
ATOM 627 O O . MET A 1 79 ? 11.445 1.324 -8.259 1.00 61.72 79 MET A O 1
ATOM 631 N N . ARG A 1 80 ? 11.423 -0.757 -7.386 1.00 75.06 80 ARG A N 1
ATOM 632 C CA . ARG A 1 80 ? 10.010 -1.035 -7.669 1.00 75.06 80 ARG A CA 1
ATOM 633 C C . ARG A 1 80 ? 9.186 -0.898 -6.404 1.00 75.06 80 ARG A C 1
ATOM 635 O O . ARG A 1 80 ? 9.384 -1.663 -5.471 1.00 75.06 80 ARG A O 1
ATOM 642 N N . ASP A 1 81 ? 8.260 0.045 -6.392 1.00 91.00 81 ASP A N 1
ATOM 643 C CA . ASP A 1 81 ? 7.274 0.192 -5.326 1.00 91.00 81 ASP A CA 1
ATOM 644 C C . ASP A 1 81 ? 6.497 -1.106 -5.047 1.00 91.00 81 ASP A C 1
ATOM 646 O O . ASP A 1 81 ? 6.356 -1.946 -5.946 1.00 91.00 81 ASP A O 1
ATOM 650 N N . PRO A 1 82 ? 5.981 -1.287 -3.815 1.00 95.12 82 PRO A N 1
ATOM 651 C CA . PRO A 1 82 ? 5.215 -2.475 -3.477 1.00 95.12 82 PRO A CA 1
ATOM 652 C C . PRO A 1 82 ? 3.945 -2.582 -4.324 1.00 95.12 82 PRO A C 1
ATOM 654 O O . PRO A 1 82 ? 3.353 -1.581 -4.732 1.00 95.12 82 PRO A O 1
ATOM 657 N N . ILE A 1 83 ? 3.512 -3.820 -4.533 1.00 95.88 83 ILE A N 1
ATOM 658 C CA . ILE A 1 83 ? 2.227 -4.148 -5.136 1.00 95.88 83 ILE A CA 1
ATOM 659 C C . ILE A 1 83 ? 1.191 -4.245 -4.020 1.00 95.88 83 ILE A C 1
ATOM 661 O O . ILE A 1 83 ? 1.437 -4.871 -2.988 1.00 95.88 83 ILE A O 1
ATOM 665 N N . VAL A 1 84 ? 0.030 -3.634 -4.222 1.00 97.31 84 VAL A N 1
ATOM 666 C CA . VAL A 1 84 ? -1.103 -3.730 -3.306 1.00 97.31 84 VAL A CA 1
ATOM 667 C C . VAL A 1 84 ? -2.283 -4.337 -4.038 1.00 97.31 84 VAL A C 1
ATOM 669 O O . VAL A 1 84 ? -2.760 -3.785 -5.029 1.00 97.31 84 VAL A O 1
ATOM 672 N N . SER A 1 85 ? -2.760 -5.465 -3.520 1.00 97.31 85 SER A N 1
ATOM 673 C CA . SER A 1 85 ? -4.007 -6.089 -3.946 1.00 97.31 85 SER A CA 1
ATOM 674 C C . SER A 1 85 ? -5.118 -5.771 -2.956 1.00 97.31 85 SER A C 1
ATOM 676 O O . SER A 1 85 ? -4.959 -5.919 -1.742 1.00 97.31 85 SER A O 1
ATOM 678 N N . VAL A 1 86 ? -6.262 -5.365 -3.489 1.00 97.06 86 VAL A N 1
ATOM 679 C CA . VAL A 1 86 ? -7.478 -5.045 -2.746 1.00 97.06 86 VAL A CA 1
ATOM 680 C C . VAL A 1 86 ? -8.582 -5.974 -3.231 1.00 97.06 86 VAL A C 1
ATOM 682 O O . VAL A 1 86 ? -8.893 -6.009 -4.420 1.00 97.06 86 VAL A O 1
ATOM 685 N N . GLY A 1 87 ? -9.184 -6.746 -2.329 1.00 94.31 87 GLY A N 1
ATOM 686 C CA . GLY A 1 87 ? -10.260 -7.664 -2.697 1.00 94.31 87 GLY A CA 1
ATOM 687 C C . GLY A 1 87 ? -10.584 -8.679 -1.610 1.00 94.31 87 GLY A C 1
ATOM 688 O O . GLY A 1 87 ? -9.820 -8.869 -0.669 1.00 94.31 87 GLY A O 1
ATOM 689 N N . ASN A 1 88 ? -11.746 -9.329 -1.728 1.00 93.56 88 ASN A N 1
ATOM 690 C CA . ASN A 1 88 ? -12.214 -10.350 -0.780 1.00 93.56 88 ASN A CA 1
ATOM 691 C C . ASN A 1 88 ? -12.182 -9.895 0.700 1.00 93.56 88 ASN A C 1
ATOM 693 O O . ASN A 1 88 ? -11.894 -10.683 1.600 1.00 93.56 88 ASN A O 1
ATOM 697 N N . GLY A 1 89 ? -12.426 -8.602 0.948 1.00 95.00 89 GLY A N 1
ATOM 698 C CA . GLY A 1 89 ? -12.382 -8.013 2.288 1.00 95.00 89 GLY A CA 1
ATOM 699 C C . GLY A 1 89 ? -10.976 -7.879 2.888 1.00 95.00 89 GLY A C 1
ATOM 700 O O . GLY A 1 89 ? -10.857 -7.775 4.106 1.00 95.00 89 GLY A O 1
ATOM 701 N N . GLN A 1 90 ? -9.911 -7.917 2.079 1.00 97.00 90 GLN A N 1
ATOM 702 C CA . GLN A 1 90 ? -8.520 -7.895 2.543 1.00 97.00 90 GLN A CA 1
ATOM 703 C C . GLN A 1 90 ? -7.646 -6.937 1.725 1.00 97.00 90 GLN A C 1
ATOM 705 O O . GLN A 1 90 ? -7.932 -6.642 0.562 1.00 97.00 90 GLN A O 1
ATOM 710 N N . LEU A 1 91 ? -6.555 -6.489 2.350 1.00 98.06 91 LEU A N 1
ATOM 711 C CA . LEU A 1 91 ? -5.462 -5.762 1.702 1.00 98.06 91 LEU A CA 1
ATOM 712 C C . LEU A 1 91 ? -4.200 -6.622 1.762 1.00 98.06 91 LEU A C 1
ATOM 714 O O . LEU A 1 91 ? -3.762 -6.986 2.856 1.00 98.06 91 LEU A O 1
ATOM 718 N N . HIS A 1 92 ? -3.608 -6.935 0.614 1.00 98.00 92 HIS A N 1
ATOM 719 C CA . HIS A 1 92 ? -2.334 -7.654 0.528 1.00 98.00 92 HIS A CA 1
ATOM 720 C C . HIS A 1 92 ? -1.272 -6.703 -0.004 1.00 98.00 92 HIS A C 1
ATOM 722 O O . HIS A 1 92 ? -1.423 -6.162 -1.094 1.00 98.00 92 HIS A O 1
ATOM 728 N N . PHE A 1 93 ? -0.210 -6.495 0.767 1.00 98.12 93 PHE A N 1
ATOM 729 C CA . PHE A 1 93 ? 0.935 -5.684 0.371 1.00 98.12 93 PHE A CA 1
ATOM 730 C C . PHE A 1 93 ? 2.115 -6.604 0.101 1.00 98.12 93 PHE A C 1
ATOM 732 O O . PHE A 1 93 ? 2.540 -7.340 0.992 1.00 98.12 93 PHE A O 1
ATOM 739 N N . GLU A 1 94 ? 2.663 -6.544 -1.101 1.00 97.62 94 GLU A N 1
ATOM 740 C CA . GLU A 1 94 ? 3.706 -7.438 -1.585 1.00 97.62 94 GLU A CA 1
ATOM 741 C C . GLU A 1 94 ? 4.903 -6.634 -2.080 1.00 97.62 94 GLU A C 1
ATOM 743 O O . GLU A 1 94 ? 4.763 -5.594 -2.721 1.00 97.62 94 GLU A O 1
ATOM 748 N N . ALA A 1 95 ? 6.104 -7.109 -1.775 1.00 94.62 95 ALA A N 1
ATOM 749 C CA . ALA A 1 95 ? 7.335 -6.458 -2.185 1.00 94.62 95 ALA A CA 1
ATOM 750 C C . ALA A 1 95 ? 8.408 -7.469 -2.555 1.00 94.62 95 ALA A C 1
ATOM 752 O O . ALA A 1 95 ? 8.574 -8.500 -1.900 1.00 94.62 95 ALA A O 1
ATOM 753 N N . PHE A 1 96 ? 9.199 -7.090 -3.551 1.00 92.56 96 PHE A N 1
ATOM 754 C CA . PHE A 1 96 ? 10.435 -7.756 -3.926 1.00 92.56 96 PHE A CA 1
ATOM 755 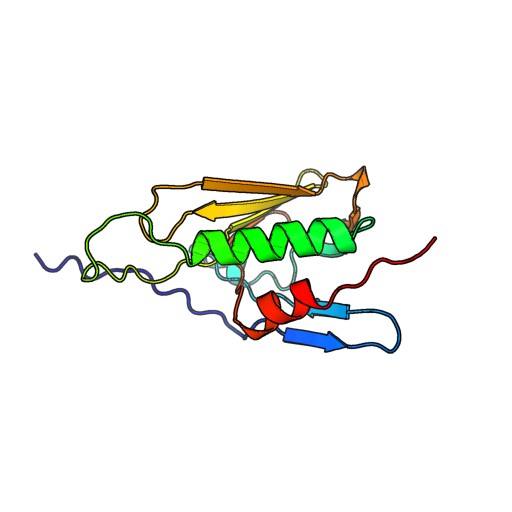C C . PHE A 1 96 ? 11.610 -6.831 -3.623 1.00 92.56 96 PHE A C 1
ATOM 757 O O . PHE A 1 96 ? 11.489 -5.616 -3.770 1.00 92.56 96 PHE A O 1
ATOM 764 N N . SER A 1 97 ? 12.748 -7.383 -3.204 1.00 91.12 97 SER A N 1
ATOM 765 C CA . SER A 1 97 ? 14.002 -6.623 -3.195 1.00 91.12 97 SER A CA 1
ATOM 766 C C . SER A 1 97 ? 14.376 -6.176 -4.606 1.00 91.12 97 SER A C 1
ATOM 768 O O . SER A 1 97 ? 13.944 -6.781 -5.583 1.00 91.12 97 SER A O 1
ATOM 770 N N . SER A 1 98 ? 15.211 -5.146 -4.747 1.00 86.50 98 SER A N 1
ATOM 771 C CA . SER A 1 98 ? 15.568 -4.613 -6.071 1.00 86.50 98 SER A CA 1
ATOM 772 C C . SER A 1 98 ? 16.314 -5.625 -6.951 1.00 86.50 98 SER A C 1
ATOM 774 O O . SER A 1 98 ? 16.241 -5.555 -8.172 1.00 86.50 98 SER A O 1
ATOM 776 N N . CYS A 1 99 ? 16.978 -6.612 -6.341 1.00 85.88 99 CYS A N 1
ATOM 777 C CA . CYS A 1 99 ? 17.573 -7.763 -7.028 1.00 85.88 99 CYS A CA 1
ATOM 778 C C . CYS A 1 99 ? 16.637 -8.983 -7.137 1.00 85.88 99 CYS A C 1
ATOM 780 O O . CYS A 1 99 ? 17.101 -10.072 -7.468 1.00 85.88 99 CYS A O 1
ATOM 782 N N . ASN A 1 100 ? 15.349 -8.836 -6.809 1.00 87.81 100 ASN A N 1
ATOM 783 C CA . ASN A 1 100 ? 14.313 -9.878 -6.809 1.00 87.81 100 ASN A CA 1
ATOM 784 C C . ASN A 1 100 ? 14.663 -11.151 -6.010 1.00 87.81 100 ASN A C 1
ATOM 786 O O . ASN A 1 100 ? 14.127 -12.225 -6.268 1.00 87.81 100 ASN A O 1
ATOM 790 N N . SER A 1 101 ? 15.566 -11.053 -5.034 1.00 89.25 101 SER A N 1
ATOM 791 C CA . SER A 1 101 ? 16.059 -12.204 -4.263 1.00 89.25 101 SER A CA 1
ATOM 792 C C . SER A 1 101 ? 15.295 -12.443 -2.960 1.00 89.25 101 SER A C 1
ATOM 794 O O . SER A 1 101 ? 15.431 -13.501 -2.351 1.00 89.25 101 SER A O 1
ATOM 796 N N . VAL A 1 102 ? 14.546 -11.444 -2.491 1.00 92.69 102 VAL A N 1
ATOM 797 C CA . VAL A 1 102 ? 13.747 -11.498 -1.265 1.00 92.69 102 VAL A CA 1
ATOM 798 C C . VAL A 1 102 ? 12.334 -11.061 -1.597 1.00 92.69 102 VAL A C 1
ATOM 800 O O . VAL A 1 102 ? 12.145 -10.031 -2.237 1.00 92.69 102 VAL A O 1
ATOM 803 N N . TYR A 1 103 ? 11.362 -11.830 -1.117 1.00 95.44 103 TYR A N 1
ATOM 804 C CA . TYR A 1 103 ? 9.944 -11.509 -1.174 1.00 95.44 103 TYR A CA 1
ATOM 805 C C . TYR A 1 103 ? 9.411 -11.293 0.242 1.00 95.44 103 TYR A C 1
ATOM 807 O O . TYR A 1 103 ? 9.757 -12.035 1.165 1.00 95.44 103 TYR A O 1
ATOM 815 N N . ALA A 1 104 ? 8.575 -10.276 0.413 1.00 96.44 104 ALA A N 1
ATOM 816 C CA . ALA A 1 104 ? 7.870 -9.999 1.653 1.00 96.44 104 ALA A CA 1
ATOM 817 C C . ALA A 1 104 ? 6.402 -9.698 1.359 1.00 96.44 104 ALA A C 1
ATOM 819 O O . ALA A 1 104 ? 6.080 -9.047 0.366 1.00 96.44 104 ALA A O 1
ATOM 820 N N . ARG A 1 105 ? 5.528 -10.143 2.262 1.00 97.44 105 ARG A N 1
ATOM 821 C CA . ARG A 1 105 ? 4.086 -9.945 2.165 1.00 97.44 105 ARG A CA 1
ATOM 822 C C . ARG A 1 105 ? 3.491 -9.591 3.518 1.00 97.44 105 ARG A C 1
ATOM 824 O O . ARG A 1 105 ? 3.894 -10.144 4.541 1.00 97.44 105 ARG A O 1
ATOM 831 N N . ILE A 1 106 ? 2.535 -8.673 3.509 1.00 97.94 106 ILE A N 1
ATOM 832 C CA . ILE A 1 106 ? 1.735 -8.284 4.666 1.00 97.94 106 ILE A CA 1
ATOM 833 C C . ILE A 1 106 ? 0.272 -8.382 4.266 1.00 97.94 106 ILE A C 1
ATOM 835 O O . ILE A 1 106 ? -0.157 -7.703 3.338 1.00 97.94 106 ILE A O 1
ATOM 839 N N . ASP A 1 107 ? -0.489 -9.173 5.012 1.00 97.62 107 ASP A N 1
ATOM 840 C CA . ASP A 1 107 ? -1.933 -9.266 4.845 1.00 97.62 107 ASP A CA 1
ATOM 841 C C . ASP A 1 107 ? -2.628 -8.525 5.982 1.00 97.62 107 ASP A C 1
ATOM 843 O O . ASP A 1 107 ? -2.425 -8.830 7.161 1.00 97.62 107 ASP A O 1
ATOM 847 N N . VAL A 1 108 ? -3.477 -7.564 5.631 1.00 97.50 108 VAL A N 1
ATOM 848 C CA . VAL A 1 108 ? -4.448 -6.988 6.558 1.00 97.50 108 VAL A CA 1
ATOM 849 C C . VAL A 1 108 ? -5.775 -7.680 6.286 1.00 97.50 108 VAL A C 1
ATOM 851 O O . VAL A 1 108 ? -6.435 -7.445 5.272 1.00 97.50 108 VAL A O 1
ATOM 854 N N . LEU A 1 109 ? -6.122 -8.603 7.180 1.00 96.75 109 LEU A N 1
ATOM 855 C CA . LEU A 1 109 ? -7.364 -9.363 7.101 1.00 96.75 109 LEU A CA 1
ATOM 856 C C . LEU A 1 109 ? -8.566 -8.465 7.404 1.00 96.75 109 LEU A C 1
ATOM 858 O O . LEU A 1 109 ? -8.423 -7.426 8.045 1.00 96.75 109 LEU A O 1
ATOM 862 N N . GLN A 1 110 ? -9.761 -8.920 7.029 1.00 95.50 110 GLN A N 1
ATOM 863 C CA . GLN A 1 110 ? -11.015 -8.198 7.256 1.00 95.50 110 GLN A CA 1
ATOM 864 C C . GLN A 1 110 ? -11.200 -7.752 8.717 1.00 95.50 110 GLN A C 1
ATOM 866 O O . GLN A 1 110 ? -11.673 -6.655 8.974 1.00 95.50 110 GLN A O 1
ATOM 871 N N . THR A 1 111 ? -10.777 -8.569 9.686 1.00 96.12 111 THR A N 1
ATOM 872 C CA . THR A 1 111 ? -10.857 -8.249 11.123 1.00 96.12 111 THR A CA 1
ATOM 873 C C . THR A 1 111 ? -9.869 -7.180 11.587 1.00 96.12 111 THR A C 1
ATOM 875 O O . THR A 1 111 ? -9.949 -6.748 12.731 1.00 96.12 111 THR A O 1
ATOM 878 N N . GLY A 1 112 ? -8.909 -6.790 10.746 1.00 95.75 112 GLY A N 1
ATOM 879 C CA . GLY A 1 112 ? -7.936 -5.730 11.002 1.00 95.75 112 GLY A CA 1
ATOM 880 C C . GLY A 1 112 ? -8.262 -4.419 10.287 1.00 95.75 112 GLY A C 1
ATOM 881 O O . GLY A 1 112 ? -7.451 -3.494 10.354 1.00 95.75 112 GLY A O 1
ATOM 882 N N . ILE A 1 113 ? -9.406 -4.343 9.606 1.00 96.25 113 ILE A N 1
ATOM 883 C CA . ILE A 1 113 ? -9.818 -3.223 8.761 1.00 96.25 113 ILE A CA 1
ATOM 884 C C . ILE A 1 113 ? -11.130 -2.652 9.292 1.00 96.25 113 ILE A C 1
ATOM 886 O O . ILE A 1 113 ? -12.061 -3.394 9.591 1.00 96.25 113 ILE A O 1
ATOM 890 N N . ASP A 1 114 ? -11.198 -1.329 9.360 1.00 95.75 114 ASP A N 1
ATOM 891 C CA . ASP A 1 114 ? -12.430 -0.571 9.548 1.00 95.75 114 ASP A CA 1
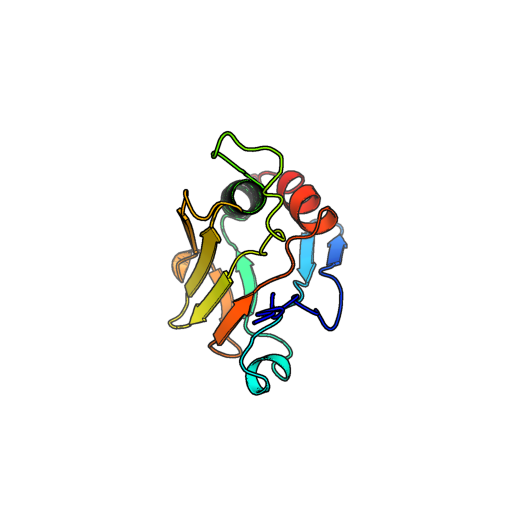ATOM 892 C C . ASP A 1 114 ? -12.562 0.413 8.381 1.00 95.75 114 ASP A C 1
ATOM 894 O O . ASP A 1 114 ? -11.837 1.407 8.309 1.00 95.75 114 ASP A O 1
ATOM 898 N N . GLY A 1 115 ? -13.394 0.082 7.396 1.00 95.06 115 GLY A N 1
ATOM 899 C CA . GLY A 1 115 ? -13.476 0.839 6.154 1.00 95.06 115 GLY A CA 1
ATOM 900 C C . GLY A 1 115 ? -14.232 0.131 5.043 1.00 95.06 115 GLY A C 1
ATOM 901 O O . GLY A 1 115 ? -14.840 -0.922 5.237 1.00 95.06 115 GLY A O 1
ATOM 902 N N . GLU A 1 116 ? -14.150 0.714 3.854 1.00 95.62 116 GLU A N 1
ATOM 903 C CA . GLU A 1 116 ? -14.901 0.299 2.678 1.00 95.62 116 GLU A CA 1
ATOM 904 C C . GLU A 1 116 ? -13.974 -0.117 1.532 1.00 95.62 116 GLU A C 1
ATOM 906 O O . GLU A 1 116 ? -12.997 0.558 1.191 1.00 95.62 116 GLU A O 1
ATOM 911 N N . PHE A 1 117 ? -14.322 -1.243 0.909 1.00 96.25 117 PHE A N 1
ATOM 912 C CA . PHE A 1 117 ? -13.722 -1.722 -0.331 1.00 96.25 117 PHE A CA 1
ATOM 913 C C . PHE A 1 117 ? -14.528 -1.162 -1.499 1.00 96.25 117 PHE A C 1
ATOM 915 O O . PHE A 1 117 ? -15.642 -1.614 -1.759 1.00 96.25 117 PHE A O 1
ATOM 922 N N . ILE A 1 118 ? -13.972 -0.164 -2.179 1.00 96.06 118 ILE A N 1
ATOM 923 C CA . ILE A 1 118 ? -14.653 0.576 -3.248 1.00 96.06 118 ILE A CA 1
ATOM 924 C C . ILE A 1 118 ? -14.538 -0.190 -4.567 1.00 96.06 118 ILE A C 1
ATOM 926 O O . ILE A 1 118 ? -15.518 -0.336 -5.295 1.00 96.06 118 ILE A O 1
ATOM 930 N N . GLN A 1 119 ? -13.346 -0.713 -4.859 1.00 95.31 119 GLN A N 1
ATOM 931 C CA . GLN A 1 119 ? -13.075 -1.493 -6.058 1.00 95.31 119 GLN A CA 1
ATOM 932 C C . GLN A 1 119 ? -11.979 -2.525 -5.785 1.00 95.31 119 GLN A C 1
ATOM 934 O O . GLN A 1 119 ? -11.026 -2.258 -5.054 1.00 95.31 119 GLN A O 1
ATOM 939 N N . ALA A 1 120 ? -12.119 -3.712 -6.375 1.00 95.25 120 ALA A N 1
ATOM 940 C CA . ALA A 1 120 ? -11.065 -4.719 -6.362 1.00 95.25 120 ALA A CA 1
ATOM 941 C C . ALA A 1 120 ? -10.012 -4.406 -7.433 1.00 95.25 120 ALA A C 1
ATOM 943 O O . ALA A 1 120 ? -10.354 -3.945 -8.521 1.00 95.25 120 ALA A O 1
ATOM 944 N N . GLY A 1 121 ? -8.746 -4.682 -7.137 1.00 94.88 121 GLY A N 1
ATOM 945 C CA . GLY A 1 121 ? -7.649 -4.434 -8.068 1.00 94.88 121 GLY A CA 1
ATOM 946 C C . GLY A 1 121 ? -6.290 -4.802 -7.493 1.00 94.88 121 GLY A C 1
ATOM 947 O O . GLY A 1 121 ? -6.179 -5.157 -6.319 1.00 94.88 121 GLY A O 1
ATOM 948 N N . CYS A 1 122 ? -5.267 -4.728 -8.338 1.00 95.12 122 CYS A N 1
ATOM 949 C CA . CYS A 1 122 ? -3.878 -5.005 -7.994 1.00 95.12 122 CYS A CA 1
ATOM 950 C C . CYS A 1 122 ? -2.988 -4.000 -8.727 1.00 95.12 122 CYS A C 1
ATOM 952 O O . CYS A 1 122 ? -3.028 -3.919 -9.951 1.00 95.12 122 CYS A O 1
ATOM 954 N N . THR A 1 123 ? -2.231 -3.200 -7.982 1.00 95.19 123 THR A N 1
ATOM 955 C CA . THR A 1 123 ? -1.490 -2.061 -8.539 1.00 95.19 123 THR A CA 1
ATOM 956 C C . THR A 1 123 ? -0.224 -1.783 -7.742 1.00 95.19 123 THR A C 1
ATOM 958 O O . THR A 1 123 ? -0.166 -2.068 -6.544 1.00 95.19 123 THR A O 1
ATOM 961 N N . ASN A 1 124 ? 0.784 -1.176 -8.368 1.00 94.62 124 ASN A N 1
ATOM 962 C CA . ASN A 1 124 ? 1.902 -0.596 -7.630 1.00 94.62 124 ASN A CA 1
ATOM 963 C C . ASN A 1 124 ? 1.429 0.643 -6.874 1.00 94.62 124 ASN A C 1
ATOM 965 O O . ASN A 1 124 ? 0.545 1.363 -7.349 1.00 94.62 124 ASN A 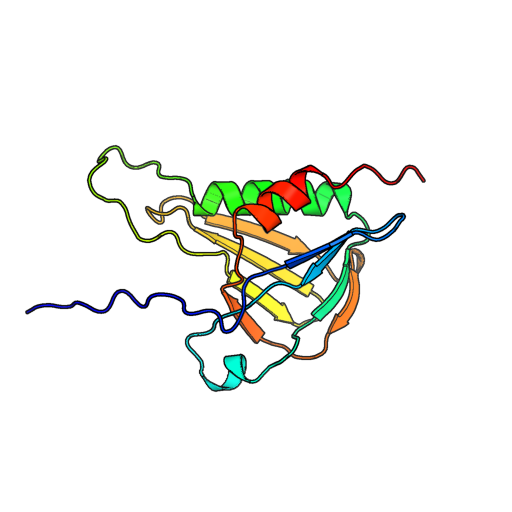O 1
ATOM 969 N N . VAL A 1 125 ? 2.002 0.877 -5.696 1.00 95.69 125 VAL A N 1
ATOM 970 C CA . VAL A 1 125 ? 1.625 1.982 -4.812 1.00 95.69 125 VAL A CA 1
ATOM 971 C C . VAL A 1 125 ? 2.864 2.745 -4.366 1.00 95.69 125 VAL A C 1
ATOM 973 O O . VAL A 1 125 ? 3.751 2.165 -3.749 1.00 95.69 125 VAL A O 1
ATOM 976 N N . ASP A 1 126 ? 2.895 4.054 -4.617 1.00 94.38 126 ASP A N 1
ATOM 977 C CA . ASP A 1 126 ? 4.047 4.923 -4.361 1.00 94.38 126 ASP A CA 1
ATOM 978 C C . ASP A 1 126 ? 4.412 4.948 -2.862 1.00 94.38 126 ASP A C 1
ATOM 980 O O . ASP A 1 126 ? 3.762 5.614 -2.046 1.00 94.38 126 ASP A O 1
ATOM 984 N N . PHE A 1 127 ? 5.485 4.236 -2.495 1.00 93.62 127 PHE A N 1
ATOM 985 C CA . PHE A 1 127 ? 6.097 4.247 -1.163 1.00 93.62 127 PHE A CA 1
ATOM 986 C C . PHE A 1 127 ? 7.319 5.183 -1.159 1.00 93.62 127 PHE A C 1
ATOM 988 O O . PHE A 1 127 ? 8.437 4.822 -0.757 1.00 93.62 127 PHE A O 1
ATOM 995 N N . ASN A 1 128 ? 7.105 6.434 -1.576 1.00 92.31 128 ASN A N 1
ATOM 996 C CA . ASN A 1 128 ? 8.113 7.483 -1.492 1.00 92.31 128 ASN A CA 1
ATOM 997 C C . ASN A 1 128 ? 8.658 7.690 -0.063 1.00 92.31 128 ASN A C 1
ATOM 999 O O . ASN A 1 128 ? 8.128 7.223 0.952 1.00 92.31 128 ASN A O 1
ATOM 1003 N N . ASP A 1 129 ? 9.751 8.449 0.022 1.00 91.12 129 ASP A N 1
ATOM 1004 C CA . ASP A 1 129 ? 10.436 8.753 1.281 1.00 91.12 129 ASP A CA 1
ATOM 1005 C C . ASP A 1 129 ? 9.527 9.366 2.348 1.00 91.12 129 ASP A C 1
ATOM 1007 O O . ASP A 1 129 ? 9.703 9.084 3.536 1.00 91.12 129 ASP A O 1
ATOM 1011 N N . VAL A 1 130 ? 8.569 10.204 1.947 1.00 93.00 130 VAL A N 1
ATOM 1012 C CA . VAL A 1 130 ? 7.649 10.871 2.876 1.00 93.00 130 VAL A CA 1
ATOM 1013 C C . VAL A 1 130 ? 6.719 9.836 3.504 1.00 93.00 130 VAL A C 1
ATOM 1015 O O . VAL A 1 130 ? 6.596 9.794 4.729 1.00 93.00 130 VAL A O 1
ATOM 1018 N N . THR A 1 131 ? 6.154 8.948 2.689 1.00 94.00 131 THR A N 1
ATOM 1019 C CA . THR A 1 131 ? 5.279 7.846 3.108 1.00 94.00 131 THR A CA 1
ATOM 1020 C C . THR A 1 131 ? 5.992 6.904 4.078 1.00 94.00 131 THR A C 1
ATOM 1022 O O . THR A 1 131 ? 5.514 6.673 5.192 1.00 94.00 131 THR A O 1
ATOM 1025 N N . ILE A 1 132 ? 7.197 6.437 3.730 1.00 93.88 132 ILE A N 1
ATOM 1026 C CA . ILE A 1 132 ? 7.969 5.530 4.596 1.00 93.88 132 ILE A CA 1
ATOM 1027 C C . ILE A 1 132 ? 8.347 6.199 5.921 1.00 93.88 132 ILE A C 1
ATOM 1029 O O . ILE A 1 132 ? 8.268 5.580 6.987 1.00 93.88 132 ILE A O 1
ATOM 1033 N N . ARG A 1 133 ? 8.755 7.473 5.897 1.00 93.12 133 ARG A N 1
ATOM 1034 C CA . ARG A 1 133 ? 9.027 8.225 7.131 1.00 93.12 133 ARG A CA 1
ATOM 1035 C C . ARG A 1 133 ? 7.766 8.348 7.976 1.00 93.12 133 ARG A C 1
ATOM 1037 O O . ARG A 1 133 ? 7.837 8.108 9.179 1.00 93.12 133 ARG A O 1
ATOM 1044 N N . ALA A 1 134 ? 6.622 8.644 7.366 1.00 93.94 134 ALA A N 1
ATOM 1045 C CA . ALA A 1 134 ? 5.355 8.779 8.068 1.00 93.94 134 ALA A CA 1
ATOM 1046 C C . ALA A 1 134 ? 4.926 7.480 8.770 1.00 93.94 134 ALA A C 1
ATOM 1048 O O . ALA A 1 134 ? 4.546 7.555 9.942 1.00 93.94 134 ALA A O 1
ATOM 1049 N N . PHE A 1 135 ? 5.101 6.298 8.161 1.00 94.56 135 PHE A N 1
ATOM 1050 C CA . PHE A 1 135 ? 4.869 5.010 8.842 1.00 94.56 135 PHE A CA 1
ATOM 1051 C C . PHE A 1 135 ? 5.677 4.875 10.139 1.00 94.56 135 PHE A C 1
ATOM 1053 O O . PHE A 1 135 ? 5.190 4.373 11.153 1.00 94.56 135 PHE A O 1
ATOM 1060 N N . ASN A 1 136 ? 6.918 5.368 10.154 1.00 92.81 136 ASN A N 1
ATOM 1061 C CA . ASN A 1 136 ? 7.753 5.310 11.351 1.00 92.81 136 ASN A CA 1
ATOM 1062 C C . ASN A 1 136 ? 7.252 6.223 12.480 1.00 92.81 136 ASN A C 1
ATOM 1064 O O . ASN A 1 136 ? 7.538 5.929 13.641 1.00 92.81 136 ASN A O 1
ATOM 1068 N N . THR A 1 137 ? 6.477 7.262 12.154 1.00 92.50 137 THR A N 1
ATOM 1069 C CA . THR A 1 137 ? 5.901 8.214 13.118 1.00 92.50 137 THR A CA 1
ATOM 1070 C C . THR A 1 137 ? 4.554 7.790 13.699 1.00 92.50 137 THR A C 1
ATOM 1072 O O . THR A 1 137 ? 4.043 8.481 14.577 1.00 92.50 137 THR A O 1
ATOM 1075 N N . VAL A 1 138 ? 3.957 6.694 13.221 1.00 91.75 138 VAL A N 1
ATOM 1076 C CA . VAL A 1 138 ? 2.725 6.161 13.814 1.00 91.75 138 VAL A CA 1
ATOM 1077 C C . VAL A 1 138 ? 3.048 5.643 15.217 1.00 91.75 138 VAL A C 1
ATOM 1079 O O . VAL A 1 138 ? 3.909 4.773 15.390 1.00 91.75 138 VAL A O 1
ATOM 1082 N N . GLY A 1 139 ? 2.408 6.254 16.216 1.00 88.75 139 GLY A N 1
ATOM 1083 C CA . GLY A 1 139 ? 2.544 5.909 17.629 1.00 88.75 139 GLY A CA 1
ATOM 1084 C C . GLY A 1 139 ? 1.668 4.721 18.010 1.00 88.75 139 GLY A C 1
ATOM 1085 O O . GLY A 1 139 ? 0.793 4.313 17.248 1.00 88.75 139 GLY A O 1
ATOM 1086 N N . ARG A 1 140 ? 1.908 4.155 19.196 1.00 86.94 140 ARG A N 1
ATOM 1087 C CA . ARG A 1 140 ? 0.924 3.258 19.804 1.00 86.94 140 ARG A CA 1
ATOM 1088 C C . ARG A 1 140 ? -0.272 4.102 20.216 1.00 86.94 140 ARG A C 1
ATOM 1090 O O . ARG A 1 140 ? -0.100 5.110 20.895 1.00 86.94 140 ARG A O 1
ATOM 1097 N N . THR A 1 141 ? -1.454 3.703 19.786 1.00 71.44 141 THR A N 1
ATOM 1098 C CA . THR A 1 141 ? -2.685 4.113 20.445 1.00 71.44 141 THR A CA 1
ATOM 1099 C C . THR A 1 141 ? -2.752 3.324 21.745 1.00 71.44 141 THR A C 1
ATOM 1101 O O . THR A 1 141 ? -2.865 2.098 21.722 1.00 71.44 141 THR A O 1
ATOM 1104 N N . ASP A 1 142 ? -2.573 4.012 22.868 1.00 56.22 142 ASP A N 1
ATOM 1105 C CA . ASP A 1 142 ? -2.873 3.431 24.171 1.00 56.22 142 ASP A CA 1
ATOM 1106 C C . ASP A 1 142 ? -4.399 3.259 24.234 1.00 56.22 142 ASP A C 1
ATOM 1108 O O . ASP A 1 142 ? -5.135 4.228 24.033 1.00 56.22 142 ASP A O 1
ATOM 1112 N N . ASN A 1 143 ? -4.854 2.018 24.423 1.00 47.72 143 ASN A N 1
ATOM 1113 C CA . ASN A 1 143 ? -6.249 1.719 24.757 1.00 47.72 143 ASN A CA 1
ATOM 1114 C C . ASN A 1 143 ? -6.506 2.014 26.234 1.00 47.72 143 ASN A C 1
ATOM 1116 O O . ASN A 1 143 ? -5.653 1.605 27.057 1.00 47.72 143 ASN A O 1
#

Solvent-accessible surface area (backbone atoms only — not comparable to full-atom values): 8517 Å² total; per-residue (Å²): 131,89,84,83,74,81,83,71,88,71,52,92,52,76,44,47,72,51,78,58,99,88,50,78,45,78,48,69,24,53,40,41,95,51,68,72,60,64,71,56,91,58,45,66,53,72,47,54,71,58,45,39,62,51,23,54,51,52,35,49,44,53,48,39,15,71,34,70,86,68,91,63,86,84,69,75,50,77,70,50,57,36,36,40,36,36,48,97,64,31,40,39,40,36,28,40,18,41,70,67,80,46,78,52,76,47,76,44,48,51,93,39,52,52,69,47,80,73,39,72,50,70,30,31,33,52,62,48,73,67,50,42,52,49,30,70,67,52,59,80,80,83,128

Sequence (143 aa):
MNVDFDYQYQYQHTSTIAMGSKDKSFILAHCSEIEQDNQVHCFFHGSIINSFVASKCLSTLGKTVRSHFAISPDQRVNMRDPIVSVGNGQLHFEAFSSCNSVYARIDVLQTGIDGEFIQAGCTNVDFNDVTIRAFNTVGRTDN